Protein AF-A0A2D7RK34-F1 (afdb_monomer)

Sequence (69 aa):
MPIIPLDKLLIETDSPYLLPKNLKVKGRRNEPSFLNEILKKVVDVRKETESEIKEALLKNSLYFFNLLK

Foldseek 3Di:
DQPQPLLQDEFFFPWQDDAPPPDDDDDRGTDRVCSVVVLVVVCVVYDDHSVSSVVSNVVSVCVVVVVDD

Solvent-accessible surface area (backbone atoms only — not comparable to full-atom values): 4328 Å² total; per-residue (Å²): 118,73,84,58,55,63,82,74,38,77,86,78,42,66,54,57,39,78,48,60,89,88,62,89,62,95,74,75,72,24,48,71,86,52,38,62,62,55,48,53,56,49,43,76,62,46,90,62,51,64,66,58,49,51,52,32,35,51,53,32,48,32,58,74,71,69,64,71,127

Nearest PDB structures (foldseek):
  1zzm-assembly1_A  TM=9.317E-01  e=1.016E-02  Escherichia coli
  7y59-assembly1_W  TM=4.042E-01  e=6.594E+00  Homo sapiens

Secondary structure (DSSP, 8-state):
-TTS-GGG------TTS---TT---SSS---GGGHHHHHHHHHHH-SS-HHHHHHHHHHHHHHHTT---

Structure (mmCIF, N/CA/C/O backbone):
data_AF-A0A2D7RK34-F1
#
_entry.id   AF-A0A2D7RK34-F1
#
loop_
_atom_site.group_PDB
_atom_site.id
_atom_site.type_symbol
_atom_site.label_atom_id
_atom_site.label_alt_id
_atom_site.label_comp_id
_atom_site.label_asym_id
_atom_site.label_entity_id
_atom_site.label_seq_id
_atom_site.pdbx_PDB_ins_code
_atom_site.Cartn_x
_atom_site.Cartn_y
_atom_site.Cartn_z
_atom_site.occupancy
_atom_site.B_iso_or_equiv
_atom_site.auth_seq_id
_atom_site.auth_comp_id
_atom_site.auth_asym_id
_atom_site.auth_atom_id
_atom_site.pdbx_PDB_model_num
ATOM 1 N N . MET A 1 1 ? -7.946 11.136 -6.482 1.00 60.31 1 MET A N 1
ATOM 2 C CA . MET A 1 1 ? -7.819 10.160 -5.378 1.00 60.31 1 MET A CA 1
ATOM 3 C C . MET A 1 1 ? -8.514 10.518 -4.062 1.00 60.31 1 MET A C 1
ATOM 5 O O . MET A 1 1 ? -8.845 9.559 -3.378 1.00 60.31 1 MET A O 1
ATOM 9 N N . PRO A 1 2 ? -8.807 11.782 -3.681 1.00 70.56 2 PRO A N 1
ATOM 10 C CA . PRO A 1 2 ? -9.439 12.024 -2.376 1.00 70.56 2 PRO A CA 1
ATOM 11 C C . PRO A 1 2 ? -10.909 11.571 -2.307 1.00 70.56 2 PRO A C 1
ATOM 13 O O . PRO A 1 2 ? -11.488 11.557 -1.232 1.00 70.56 2 PRO A O 1
ATOM 16 N N . ILE A 1 3 ? -11.512 11.186 -3.441 1.00 88.06 3 ILE A N 1
ATOM 17 C CA . ILE A 1 3 ? -12.904 10.720 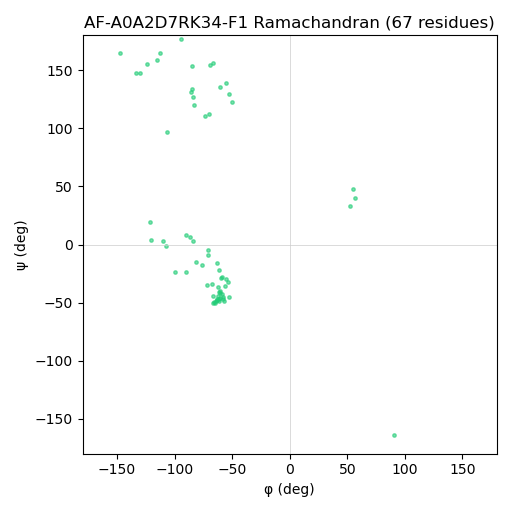-3.509 1.00 88.06 3 ILE A CA 1
ATOM 18 C C . ILE A 1 3 ? -13.106 9.287 -2.998 1.00 88.06 3 ILE A C 1
ATOM 20 O O . ILE A 1 3 ? -14.241 8.916 -2.725 1.00 88.06 3 ILE A O 1
ATOM 24 N N . ILE A 1 4 ? -12.042 8.477 -2.887 1.00 94.81 4 ILE A N 1
ATOM 25 C CA . ILE A 1 4 ? -12.146 7.123 -2.322 1.00 94.81 4 ILE A CA 1
ATOM 26 C C . ILE A 1 4 ? -12.075 7.254 -0.793 1.00 94.81 4 ILE A C 1
ATOM 28 O O . ILE A 1 4 ? -11.055 7.756 -0.293 1.00 94.81 4 ILE A O 1
ATOM 32 N N . PRO A 1 5 ? -13.115 6.823 -0.050 1.00 95.69 5 PRO A N 1
ATOM 33 C CA . PRO A 1 5 ? -13.092 6.808 1.410 1.00 95.69 5 PRO A CA 1
ATOM 34 C C . PRO A 1 5 ? -11.888 6.023 1.935 1.00 95.69 5 PRO A C 1
ATOM 36 O O . PRO A 1 5 ? -11.530 4.988 1.369 1.00 95.69 5 PRO A O 1
ATOM 39 N N . LEU A 1 6 ? -11.234 6.522 2.988 1.00 96.25 6 LEU A N 1
ATOM 40 C CA . LEU A 1 6 ? -9.999 5.911 3.489 1.00 96.25 6 LEU A CA 1
ATOM 41 C C . LEU A 1 6 ? -10.226 4.471 3.976 1.00 96.25 6 LEU A C 1
ATOM 43 O O . LEU A 1 6 ? -9.395 3.606 3.731 1.00 96.25 6 LEU A O 1
ATOM 47 N N . ASP A 1 7 ? -11.378 4.198 4.581 1.00 96.44 7 ASP A N 1
ATOM 48 C CA . ASP A 1 7 ? -11.838 2.883 5.052 1.00 96.44 7 ASP A CA 1
ATOM 49 C C . ASP A 1 7 ? -12.213 1.904 3.922 1.00 96.44 7 ASP A C 1
ATOM 51 O O . ASP A 1 7 ? -12.526 0.744 4.172 1.00 96.44 7 ASP A O 1
ATOM 55 N N . LYS A 1 8 ? -12.179 2.359 2.665 1.00 96.62 8 LYS A N 1
ATOM 56 C CA . LYS A 1 8 ? -12.419 1.536 1.469 1.00 96.62 8 LYS A CA 1
ATOM 57 C C . LYS A 1 8 ? -11.233 1.513 0.511 1.00 96.62 8 LYS A C 1
ATOM 59 O O . LYS A 1 8 ? -11.338 0.955 -0.580 1.00 96.62 8 LYS A O 1
ATOM 64 N N . LEU A 1 9 ? -10.120 2.142 0.882 1.00 97.44 9 LEU A N 1
ATOM 65 C CA . LEU A 1 9 ? -8.926 2.194 0.053 1.00 97.44 9 LEU A CA 1
ATOM 66 C C . LEU A 1 9 ? -8.075 0.939 0.269 1.00 97.44 9 LEU A C 1
ATOM 68 O O . LEU A 1 9 ? -7.786 0.564 1.405 1.00 97.44 9 LEU A O 1
ATOM 72 N N . LEU A 1 10 ? -7.632 0.346 -0.835 1.00 98.00 10 LEU A N 1
ATOM 73 C CA . LEU A 1 10 ? -6.575 -0.659 -0.897 1.00 98.00 10 LEU A CA 1
ATOM 74 C C . LEU A 1 10 ? -5.499 -0.161 -1.869 1.00 98.00 10 LEU A C 1
ATOM 76 O O . LEU A 1 10 ? -5.786 0.657 -2.748 1.00 98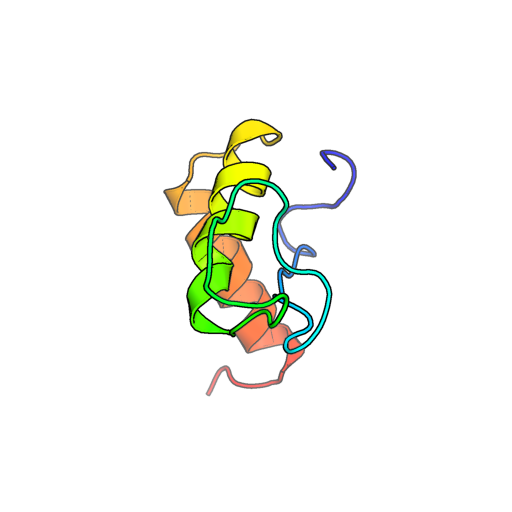.00 10 LEU A O 1
ATOM 80 N N . ILE A 1 11 ? -4.268 -0.641 -1.707 1.00 97.81 11 ILE A N 1
ATOM 81 C CA . ILE A 1 11 ? -3.179 -0.395 -2.657 1.00 97.81 11 ILE A CA 1
ATOM 82 C C . ILE A 1 11 ? -2.502 -1.710 -3.023 1.00 97.81 11 ILE A C 1
ATOM 84 O O . ILE A 1 11 ? -2.384 -2.610 -2.196 1.00 97.81 11 ILE A O 1
ATOM 88 N N . GLU A 1 12 ? -2.019 -1.790 -4.254 1.00 97.81 12 GLU A N 1
ATOM 89 C CA . GLU A 1 12 ? -1.280 -2.934 -4.776 1.00 97.81 12 GLU A CA 1
ATOM 90 C C . GLU A 1 12 ? -0.240 -2.471 -5.800 1.00 97.81 12 GLU A C 1
ATOM 92 O O . GLU A 1 12 ? -0.276 -1.329 -6.269 1.00 97.81 12 GLU A O 1
ATOM 97 N N . THR A 1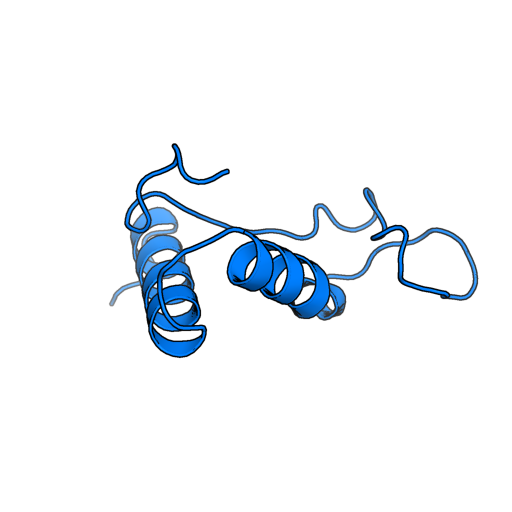 13 ? 0.713 -3.344 -6.128 1.00 96.94 13 THR A N 1
ATOM 98 C CA . THR A 1 13 ? 1.720 -3.060 -7.157 1.00 96.94 13 THR A CA 1
ATOM 99 C C . THR A 1 13 ? 1.285 -3.496 -8.552 1.00 96.94 13 THR A C 1
ATOM 101 O O . THR A 1 13 ? 1.827 -2.973 -9.520 1.00 96.94 13 THR A O 1
ATOM 104 N N . ASP A 1 14 ? 0.363 -4.458 -8.668 1.00 96.56 14 ASP A N 1
ATOM 105 C CA . ASP A 1 14 ? 0.082 -5.189 -9.915 1.00 96.56 14 ASP A CA 1
ATOM 106 C C . ASP A 1 14 ? 1.354 -5.801 -10.546 1.00 96.56 14 ASP A C 1
ATOM 108 O O . ASP A 1 14 ? 1.540 -5.865 -11.761 1.00 96.56 14 ASP A O 1
ATOM 112 N N . SER A 1 15 ? 2.307 -6.224 -9.707 1.00 95.62 15 SER A N 1
ATOM 113 C CA . SER A 1 15 ? 3.535 -6.866 -10.179 1.00 95.62 15 SER A CA 1
ATOM 114 C C . SER A 1 15 ? 3.216 -8.154 -10.950 1.00 95.62 15 SER A C 1
ATOM 116 O O . SER A 1 15 ? 2.440 -8.974 -10.462 1.00 95.62 15 SER A O 1
ATOM 118 N N . PRO A 1 16 ? 3.857 -8.398 -12.111 1.00 95.81 16 PRO A N 1
ATOM 119 C CA . PRO A 1 16 ? 5.078 -7.751 -12.613 1.00 95.81 16 PRO A CA 1
ATOM 120 C C . PRO A 1 16 ? 4.877 -6.491 -13.478 1.00 95.81 16 PRO A C 1
ATOM 122 O O . PRO A 1 16 ? 5.850 -5.994 -14.0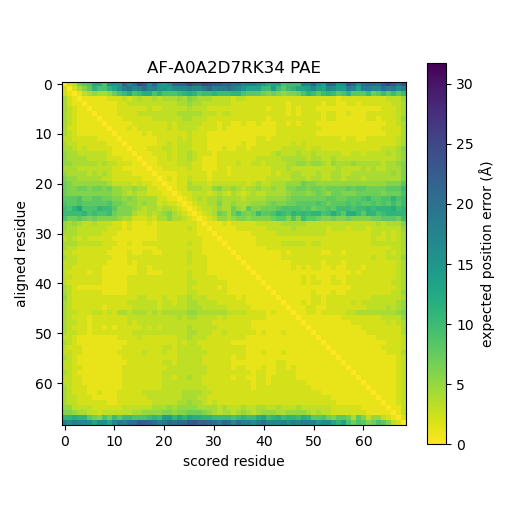59 1.00 95.81 16 PRO A O 1
ATOM 125 N N . TYR A 1 17 ? 3.654 -5.978 -13.586 1.00 95.06 17 TYR A N 1
ATOM 126 C CA . TYR A 1 17 ? 3.269 -4.851 -14.435 1.00 95.06 17 TYR A CA 1
ATOM 127 C C . TYR A 1 17 ? 3.300 -3.511 -13.685 1.00 95.06 17 TYR A C 1
ATOM 129 O O . TYR A 1 17 ? 3.602 -3.445 -12.502 1.00 95.06 17 TYR A O 1
ATOM 137 N N . LEU A 1 18 ? 3.026 -2.413 -14.396 1.00 94.75 18 LEU A N 1
ATOM 138 C CA . LEU A 1 18 ? 2.828 -1.074 -13.815 1.00 94.75 18 LEU A CA 1
ATOM 139 C C . LEU A 1 18 ? 3.988 -0.534 -12.955 1.00 94.75 18 LEU A C 1
ATOM 141 O O . LEU A 1 18 ? 3.761 0.139 -11.952 1.00 94.75 18 LEU A O 1
ATOM 145 N N . LEU A 1 19 ? 5.238 -0.759 -13.381 1.00 95.81 19 LEU A N 1
ATOM 146 C CA . LEU A 1 19 ? 6.416 -0.186 -12.719 1.00 95.81 19 LEU A CA 1
ATOM 147 C C . LEU A 1 19 ? 6.247 1.339 -12.513 1.00 95.81 19 LEU A C 1
ATOM 149 O O . LEU A 1 19 ? 6.082 2.064 -13.506 1.00 95.81 19 LEU A O 1
ATOM 153 N N . PRO A 1 20 ? 6.328 1.842 -11.262 1.00 93.25 20 PRO A N 1
ATOM 154 C CA . PRO A 1 20 ? 6.272 3.269 -10.977 1.00 93.25 20 PRO A CA 1
ATOM 155 C C . PRO A 1 20 ? 7.294 4.061 -11.800 1.00 93.25 20 PRO A C 1
ATOM 157 O O . PRO A 1 20 ? 8.480 3.738 -11.831 1.00 93.25 20 PRO A O 1
ATOM 160 N N . LYS A 1 21 ? 6.843 5.129 -12.471 1.00 90.75 21 LYS A N 1
ATOM 161 C CA . LYS A 1 21 ? 7.675 5.921 -13.403 1.00 90.75 21 LYS A CA 1
ATOM 162 C C . LYS A 1 21 ? 8.890 6.584 -12.742 1.00 90.75 21 LYS A C 1
ATOM 164 O O . LYS A 1 21 ? 9.834 6.949 -13.436 1.00 90.75 21 LYS A O 1
ATOM 169 N N . ASN A 1 22 ? 8.846 6.782 -11.427 1.00 88.25 22 ASN A N 1
ATOM 170 C CA . ASN A 1 22 ? 9.921 7.367 -10.631 1.00 88.25 22 ASN A CA 1
ATOM 171 C C . ASN A 1 22 ? 11.021 6.355 -10.261 1.00 88.25 22 ASN A C 1
ATOM 173 O O . ASN A 1 22 ? 12.108 6.774 -9.866 1.00 88.25 22 ASN A O 1
ATOM 177 N N . LEU A 1 23 ? 10.778 5.048 -10.408 1.00 90.62 23 LEU A N 1
ATOM 178 C CA . LEU A 1 23 ? 11.769 4.014 -10.129 1.00 90.62 23 LEU A CA 1
ATOM 179 C C . LEU A 1 23 ? 12.663 3.750 -11.340 1.00 90.62 23 LEU A C 1
ATOM 181 O O . LEU A 1 23 ? 12.201 3.510 -12.455 1.00 90.62 23 LEU A O 1
ATOM 185 N N . LYS A 1 24 ? 13.973 3.730 -11.094 1.00 88.50 24 LYS A N 1
ATOM 186 C CA . LYS A 1 24 ? 14.981 3.304 -12.066 1.00 88.50 24 LYS A CA 1
ATOM 187 C C . LYS A 1 24 ? 15.507 1.938 -11.652 1.00 88.50 24 LYS A C 1
ATOM 189 O O . LYS A 1 24 ? 16.388 1.840 -10.805 1.00 88.50 24 LYS A O 1
ATOM 194 N N . VAL A 1 25 ? 14.953 0.892 -12.249 1.00 88.81 25 VAL A N 1
ATOM 195 C CA . VAL A 1 25 ? 15.397 -0.494 -12.056 1.00 88.81 25 VAL A CA 1
ATOM 196 C C . VAL A 1 25 ? 15.938 -1.053 -13.367 1.00 88.81 25 VAL A C 1
ATOM 198 O O . VAL A 1 25 ? 15.639 -0.541 -14.447 1.00 88.81 25 VAL A O 1
ATOM 201 N N . LYS A 1 26 ? 16.768 -2.097 -13.293 1.00 88.31 26 LYS A N 1
ATOM 202 C CA . LYS A 1 26 ? 17.254 -2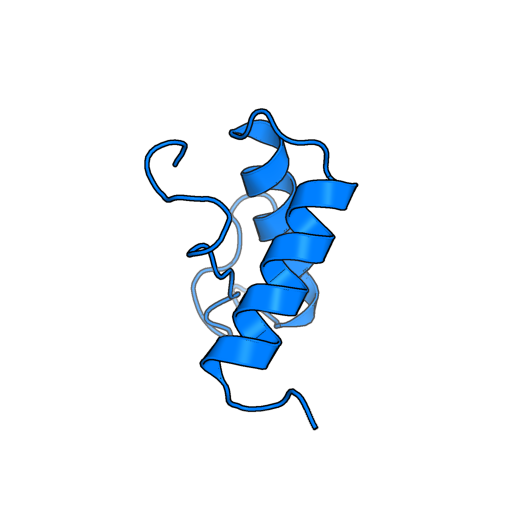.781 -14.495 1.00 88.31 26 LYS A CA 1
ATOM 203 C C . LYS A 1 26 ? 16.085 -3.538 -15.136 1.00 88.31 26 LYS A C 1
ATOM 205 O O . LYS A 1 26 ? 15.590 -4.506 -14.571 1.00 88.31 26 LYS A O 1
ATOM 210 N N . GLY A 1 27 ? 15.662 -3.102 -16.320 1.00 87.69 27 GLY A N 1
ATOM 211 C CA . GLY A 1 27 ? 14.480 -3.633 -17.005 1.00 87.69 27 GLY A CA 1
ATOM 212 C C . GLY A 1 27 ? 13.199 -2.871 -16.653 1.00 87.69 27 GLY A C 1
ATOM 213 O O . GLY A 1 27 ? 13.247 -1.750 -16.156 1.00 87.69 27 GLY A O 1
ATOM 214 N N . ARG A 1 28 ? 12.037 -3.460 -16.959 1.00 89.19 28 ARG A N 1
ATOM 215 C CA . ARG A 1 28 ? 10.712 -2.837 -16.739 1.00 89.19 28 ARG A CA 1
ATOM 216 C C . ARG A 1 28 ? 9.787 -3.651 -15.830 1.00 89.19 28 ARG A C 1
ATOM 218 O O . ARG A 1 28 ? 8.576 -3.468 -15.874 1.00 89.19 28 ARG A O 1
ATOM 225 N N . ARG A 1 29 ? 10.353 -4.561 -15.039 1.00 95.06 29 ARG A N 1
ATOM 226 C CA . ARG A 1 29 ? 9.595 -5.432 -14.140 1.00 95.06 29 ARG A CA 1
ATOM 227 C C . ARG A 1 29 ? 9.304 -4.706 -12.830 1.00 95.06 29 ARG A C 1
ATOM 229 O O . ARG A 1 29 ? 10.223 -4.187 -12.202 1.00 95.06 29 ARG A O 1
ATOM 236 N N . ASN A 1 30 ? 8.035 -4.673 -12.443 1.00 96.81 30 ASN A N 1
ATOM 237 C CA . ASN A 1 30 ? 7.619 -4.221 -11.122 1.00 96.81 30 ASN A CA 1
ATOM 238 C C . ASN A 1 30 ? 7.708 -5.374 -10.116 1.00 96.81 30 ASN A C 1
ATOM 240 O O . ASN A 1 30 ? 7.531 -6.531 -10.488 1.00 96.81 30 ASN A O 1
ATOM 244 N N . GLU A 1 31 ? 7.900 -5.063 -8.839 1.00 96.81 31 GLU A N 1
ATOM 245 C CA . GLU A 1 31 ? 8.055 -6.045 -7.762 1.00 96.81 31 GLU A CA 1
ATOM 246 C C . GLU A 1 31 ? 7.178 -5.665 -6.558 1.00 96.81 31 GLU A C 1
ATOM 248 O O . GLU A 1 31 ? 7.004 -4.471 -6.302 1.00 96.81 31 GLU A O 1
ATOM 253 N N . PRO A 1 32 ? 6.648 -6.636 -5.784 1.00 97.50 32 PRO A N 1
ATOM 254 C CA . PRO A 1 32 ? 5.804 -6.346 -4.619 1.00 97.50 32 PRO A CA 1
ATOM 255 C C . PRO A 1 32 ? 6.473 -5.423 -3.589 1.00 97.50 32 PRO A C 1
ATOM 257 O O . PRO A 1 32 ? 5.809 -4.627 -2.929 1.00 97.50 32 PRO A O 1
ATOM 260 N N . SER A 1 33 ? 7.805 -5.470 -3.482 1.00 96.25 33 SER A N 1
ATOM 261 C CA . SER A 1 33 ? 8.593 -4.597 -2.602 1.00 96.25 33 SER A CA 1
ATOM 262 C C . SER A 1 33 ? 8.501 -3.107 -2.960 1.00 96.25 33 SER A C 1
ATOM 264 O O . SER A 1 33 ? 8.818 -2.258 -2.126 1.00 96.25 33 SER A O 1
ATOM 266 N N . PHE A 1 34 ? 8.029 -2.763 -4.163 1.00 96.75 34 PHE A N 1
ATOM 267 C CA . PHE A 1 34 ? 7.828 -1.381 -4.598 1.00 96.75 34 PHE A CA 1
ATOM 268 C C . PHE A 1 34 ? 6.492 -0.783 -4.143 1.00 96.75 34 PHE A C 1
ATOM 270 O O . PHE A 1 34 ? 6.230 0.382 -4.438 1.00 96.75 34 PHE A O 1
ATOM 277 N N . LEU A 1 35 ? 5.680 -1.507 -3.359 1.00 97.38 35 LEU A N 1
ATOM 278 C CA . LEU A 1 35 ? 4.412 -1.007 -2.806 1.00 97.38 35 LEU A CA 1
ATOM 279 C C . LEU A 1 35 ? 4.566 0.320 -2.040 1.00 97.38 35 LEU A C 1
ATOM 281 O O . LEU A 1 35 ? 3.686 1.180 -2.091 1.00 97.38 35 LEU A O 1
ATOM 285 N N . ASN A 1 36 ? 5.721 0.531 -1.400 1.00 96.38 36 ASN A N 1
ATOM 286 C CA . ASN A 1 36 ? 6.041 1.778 -0.702 1.00 96.38 36 ASN A CA 1
ATOM 287 C C . ASN A 1 36 ? 6.035 3.012 -1.621 1.00 96.38 36 ASN A C 1
ATOM 289 O O . ASN A 1 36 ? 5.728 4.107 -1.157 1.00 96.38 36 ASN A O 1
ATOM 293 N N . GLU A 1 37 ? 6.333 2.870 -2.914 1.00 96.50 37 GLU A N 1
ATOM 294 C CA . GLU A 1 37 ? 6.265 3.994 -3.857 1.00 96.50 37 GLU A CA 1
ATOM 295 C C . GLU A 1 37 ? 4.819 4.401 -4.160 1.00 96.50 37 GLU A C 1
ATOM 297 O O . GLU A 1 37 ? 4.523 5.591 -4.287 1.00 96.50 37 GLU A O 1
ATOM 302 N N . ILE A 1 38 ? 3.897 3.433 -4.203 1.00 96.12 38 ILE A N 1
ATOM 303 C CA . ILE A 1 38 ? 2.461 3.710 -4.310 1.00 96.12 38 ILE A CA 1
ATOM 304 C C . ILE A 1 38 ? 1.975 4.405 -3.037 1.00 96.12 38 ILE A C 1
ATOM 306 O O . ILE A 1 38 ? 1.285 5.421 -3.124 1.00 96.12 38 ILE A O 1
ATOM 310 N N . LEU A 1 39 ? 2.388 3.917 -1.862 1.00 97.31 39 LEU A N 1
ATOM 311 C CA . LEU A 1 39 ? 2.049 4.534 -0.579 1.00 97.31 39 LEU A CA 1
ATOM 312 C C . LEU A 1 39 ? 2.497 5.999 -0.504 1.00 97.31 39 LEU A C 1
ATOM 314 O O . LEU A 1 39 ? 1.6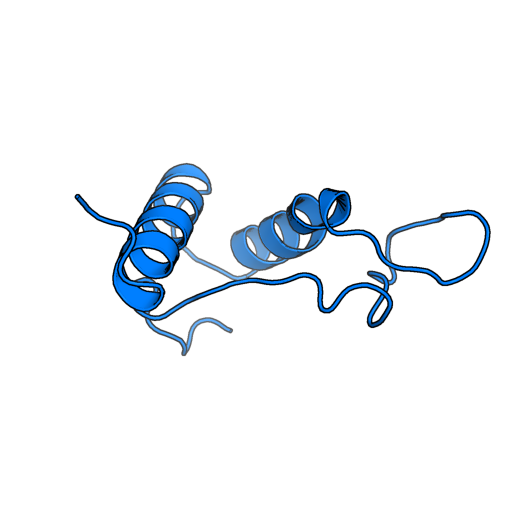79 6.848 -0.162 1.00 97.31 39 LEU A O 1
ATOM 318 N N . LYS A 1 40 ? 3.750 6.315 -0.866 1.00 96.50 40 LYS A N 1
ATOM 319 C CA . LYS A 1 40 ? 4.241 7.707 -0.905 1.00 96.50 40 LYS A CA 1
ATOM 320 C C . LYS A 1 40 ? 3.314 8.590 -1.733 1.00 96.50 40 LYS A C 1
ATOM 322 O O . LYS A 1 40 ? 2.904 9.656 -1.286 1.00 96.50 40 LYS A O 1
ATOM 327 N N . LYS A 1 41 ? 2.898 8.103 -2.908 1.00 95.12 41 LYS A N 1
ATOM 328 C CA . LYS A 1 41 ? 1.995 8.868 -3.766 1.00 95.12 41 LYS A CA 1
ATOM 329 C C . LYS A 1 41 ? 0.601 9.041 -3.165 1.00 95.12 41 LYS A C 1
ATOM 331 O O . LYS A 1 41 ? -0.015 10.078 -3.397 1.00 95.12 41 LYS A O 1
ATOM 336 N N . VAL A 1 42 ? 0.101 8.050 -2.424 1.00 96.25 42 VAL A N 1
ATOM 337 C CA . VAL A 1 42 ? -1.167 8.151 -1.686 1.00 96.25 42 VAL A CA 1
ATOM 338 C C . VAL A 1 42 ? -1.067 9.243 -0.624 1.00 96.25 42 VAL A C 1
ATOM 340 O O . VAL A 1 42 ? -1.947 10.095 -0.573 1.00 96.25 42 VAL A O 1
ATOM 343 N N . VAL A 1 43 ? 0.007 9.252 0.170 1.00 96.69 43 VAL A N 1
ATOM 344 C CA . VAL A 1 43 ? 0.249 10.261 1.214 1.00 96.69 43 VAL A CA 1
ATOM 345 C C . VAL A 1 43 ? 0.279 11.669 0.617 1.00 96.69 43 VAL A C 1
ATOM 347 O O . VAL A 1 43 ? -0.413 12.548 1.117 1.00 96.69 43 VAL A O 1
ATOM 350 N N . ASP A 1 44 ? 0.967 11.865 -0.512 1.00 95.62 44 ASP A N 1
ATOM 351 C CA . ASP A 1 44 ? 1.065 13.174 -1.181 1.00 95.62 44 ASP A CA 1
ATOM 352 C C . ASP A 1 44 ? -0.289 13.774 -1.604 1.00 95.62 44 ASP A C 1
ATOM 354 O O . ASP A 1 44 ? -0.410 14.988 -1.772 1.00 95.62 44 ASP A O 1
ATOM 358 N N . VAL A 1 45 ? -1.295 12.936 -1.881 1.00 95.12 45 VAL A N 1
ATOM 359 C CA . VAL A 1 45 ? -2.590 13.370 -2.449 1.00 95.12 45 VAL A CA 1
ATOM 360 C C . VAL A 1 45 ? -3.752 13.263 -1.462 1.00 95.12 45 VAL A C 1
ATOM 362 O O . VAL A 1 45 ? -4.904 13.514 -1.839 1.00 95.12 45 VAL A O 1
ATOM 365 N N . ARG A 1 46 ? -3.468 12.857 -0.225 1.00 95.31 46 ARG A N 1
ATOM 366 C CA . ARG A 1 46 ? -4.433 12.683 0.861 1.00 95.31 46 ARG A CA 1
ATOM 367 C C . ARG A 1 46 ? -4.192 13.711 1.966 1.00 95.31 46 ARG A C 1
ATOM 369 O O . ARG A 1 46 ? -3.191 14.417 1.962 1.00 95.31 46 ARG A O 1
ATOM 376 N N . LYS A 1 47 ? -5.175 13.867 2.856 1.00 94.75 47 LYS A N 1
ATOM 377 C CA . LYS A 1 47 ? -5.116 14.846 3.960 1.00 94.75 47 LYS A CA 1
ATOM 378 C C . LYS A 1 47 ? -4.728 14.198 5.283 1.00 94.75 47 LYS A C 1
ATOM 380 O O . LYS A 1 47 ? -4.273 14.889 6.186 1.00 94.75 47 LYS A O 1
ATOM 385 N N . GLU A 1 48 ? -4.971 12.901 5.391 1.00 96.56 48 GLU A N 1
ATOM 386 C CA . GLU A 1 48 ? -4.628 12.086 6.543 1.00 96.56 48 GLU A CA 1
ATOM 387 C C . GLU A 1 48 ? -3.110 11.918 6.644 1.00 96.56 48 GLU A C 1
ATOM 389 O O . GLU A 1 48 ? -2.380 11.995 5.652 1.00 96.56 48 GLU A O 1
ATOM 394 N N . THR A 1 49 ? -2.628 11.685 7.856 1.00 97.56 49 THR A N 1
ATOM 395 C CA . THR A 1 49 ? -1.215 11.420 8.112 1.00 97.56 49 THR A CA 1
ATOM 396 C C . THR A 1 49 ? -0.788 10.0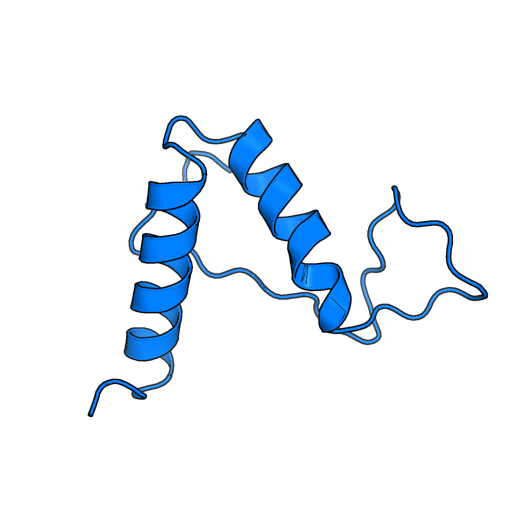85 7.503 1.00 97.56 49 THR A C 1
ATOM 398 O O . THR A 1 49 ? -1.587 9.163 7.329 1.00 97.56 49 THR A O 1
ATOM 401 N N . GLU A 1 50 ? 0.509 9.928 7.224 1.00 97.75 50 GLU A N 1
ATOM 402 C CA . GLU A 1 50 ? 1.049 8.656 6.728 1.00 97.75 50 GLU A CA 1
ATOM 403 C C . GLU A 1 50 ? 0.727 7.481 7.669 1.00 97.75 50 GLU A C 1
ATOM 405 O O . GLU A 1 50 ? 0.458 6.377 7.197 1.00 97.75 50 GLU A O 1
ATOM 410 N N . SER A 1 51 ? 0.715 7.716 8.987 1.00 98.31 51 SER A N 1
ATOM 411 C CA . SER A 1 51 ? 0.368 6.692 9.978 1.00 98.31 51 SER A CA 1
ATOM 412 C C . SER A 1 51 ? -1.090 6.253 9.855 1.00 98.31 51 SER A C 1
ATOM 414 O O . SER A 1 51 ? -1.350 5.056 9.756 1.00 98.31 51 SER A O 1
ATOM 416 N N . GLU A 1 52 ? -2.028 7.204 9.794 1.00 98.12 52 GLU A N 1
ATOM 417 C C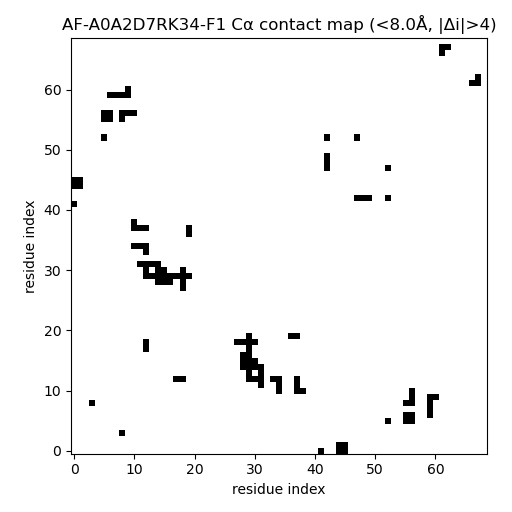A . GLU A 1 52 ? -3.460 6.915 9.612 1.00 98.12 52 GLU A CA 1
ATOM 418 C C . GLU A 1 52 ? -3.715 6.174 8.294 1.00 98.12 52 GLU A C 1
ATOM 420 O O . GLU A 1 52 ? -4.491 5.219 8.250 1.00 98.12 52 GLU A O 1
ATOM 425 N N . ILE A 1 53 ? -3.020 6.565 7.221 1.00 98.19 53 ILE A N 1
ATOM 426 C CA . ILE A 1 53 ? -3.126 5.907 5.916 1.00 98.19 53 ILE A CA 1
ATOM 427 C C . ILE A 1 53 ? -2.623 4.463 5.996 1.00 98.19 53 ILE A C 1
ATOM 429 O O . ILE A 1 53 ? -3.313 3.556 5.533 1.00 98.19 53 ILE A O 1
ATOM 433 N N . LYS A 1 54 ? -1.447 4.222 6.588 1.00 98.31 54 LYS A N 1
ATOM 434 C CA . LYS A 1 54 ? -0.894 2.866 6.745 1.00 98.31 54 LYS A CA 1
ATOM 435 C C . LYS A 1 54 ? -1.810 1.969 7.571 1.00 98.31 54 LYS A C 1
ATOM 437 O O . LYS A 1 54 ? -2.060 0.833 7.173 1.00 98.31 54 LYS A O 1
ATOM 442 N N . GLU A 1 55 ? -2.302 2.476 8.699 1.00 98.38 55 GLU A N 1
ATOM 443 C CA . GLU A 1 55 ? -3.192 1.730 9.586 1.00 98.38 55 GLU A CA 1
ATOM 444 C C . GLU A 1 55 ? -4.494 1.356 8.872 1.00 98.38 55 GLU A C 1
ATOM 446 O O . GLU A 1 55 ? -4.890 0.188 8.881 1.00 98.38 55 GLU A O 1
ATOM 451 N N . ALA A 1 56 ? -5.116 2.317 8.183 1.00 98.12 56 ALA A N 1
ATOM 452 C CA . ALA A 1 56 ? -6.324 2.068 7.411 1.00 98.12 56 ALA A CA 1
ATOM 453 C C . ALA A 1 56 ? -6.087 1.045 6.295 1.00 98.12 56 ALA A C 1
ATOM 455 O O . ALA A 1 56 ? -6.831 0.077 6.196 1.00 98.12 56 ALA A O 1
ATOM 456 N N . LEU A 1 57 ? -5.027 1.195 5.494 1.00 98.12 57 LEU A N 1
ATOM 457 C CA . LEU A 1 57 ? -4.710 0.256 4.412 1.00 98.12 57 LEU A CA 1
ATOM 458 C C . LEU A 1 57 ? -4.511 -1.174 4.928 1.00 98.12 57 LEU A C 1
ATOM 460 O O . LEU A 1 57 ? -5.025 -2.120 4.326 1.00 98.12 57 LEU A O 1
ATOM 464 N N . LEU A 1 58 ? -3.800 -1.337 6.049 1.00 97.94 58 LEU A N 1
ATOM 465 C CA . LEU A 1 58 ? -3.594 -2.643 6.672 1.00 97.94 58 LEU A CA 1
ATOM 466 C C . LEU A 1 58 ? -4.919 -3.228 7.168 1.00 97.94 58 LEU A C 1
ATOM 468 O O . LEU A 1 58 ? -5.255 -4.361 6.827 1.00 97.94 58 LEU A O 1
ATOM 472 N N . LYS A 1 59 ? -5.694 -2.448 7.929 1.00 98.19 59 LYS A N 1
ATOM 473 C CA . LYS A 1 59 ? -6.996 -2.867 8.459 1.00 98.19 59 LYS A CA 1
ATOM 474 C C . LYS A 1 59 ? -7.959 -3.264 7.340 1.00 98.19 59 LYS A C 1
ATOM 476 O O . LYS A 1 59 ? -8.569 -4.329 7.414 1.00 98.19 59 LYS A O 1
ATOM 481 N N . ASN A 1 60 ? -8.060 -2.444 6.297 1.00 98.06 60 ASN A N 1
ATOM 482 C CA . ASN A 1 60 ? -8.922 -2.691 5.147 1.00 98.06 60 ASN A CA 1
ATOM 483 C C . ASN A 1 60 ? -8.507 -3.973 4.423 1.00 98.06 60 ASN A C 1
ATOM 485 O O . ASN A 1 60 ? -9.367 -4.783 4.094 1.00 98.06 60 ASN A O 1
ATOM 489 N N . SER A 1 61 ? -7.202 -4.181 4.213 1.00 98.19 61 SER A N 1
ATOM 490 C CA . SER A 1 61 ? -6.682 -5.383 3.550 1.00 98.19 61 SER A CA 1
ATOM 491 C C . SER A 1 61 ? -6.994 -6.642 4.358 1.00 98.19 61 SER A C 1
ATOM 493 O O . SER A 1 61 ? -7.509 -7.615 3.813 1.00 98.19 61 SER A O 1
ATOM 495 N N . LEU A 1 62 ? -6.738 -6.616 5.670 1.00 98.19 62 LEU A N 1
ATOM 496 C CA . LEU A 1 62 ? -7.029 -7.746 6.553 1.00 98.19 62 LEU A CA 1
ATOM 497 C C . LEU A 1 62 ? -8.526 -8.069 6.588 1.00 98.19 62 LEU A C 1
ATOM 499 O O . LEU A 1 62 ? -8.896 -9.239 6.553 1.00 98.19 62 LEU A O 1
ATOM 503 N N . TYR A 1 63 ? -9.384 -7.050 6.627 1.00 97.62 63 TYR A N 1
ATOM 504 C CA . TYR A 1 63 ? -10.831 -7.236 6.577 1.00 97.62 63 TYR A CA 1
ATOM 505 C C . TYR A 1 63 ? -11.290 -7.796 5.222 1.00 97.62 63 TYR A C 1
ATOM 507 O O . TYR A 1 63 ? -11.992 -8.803 5.181 1.00 97.62 63 TYR A O 1
ATOM 515 N N . PHE A 1 64 ? -10.858 -7.189 4.113 1.00 97.62 64 PHE A N 1
ATOM 516 C CA . PHE A 1 64 ? -11.270 -7.558 2.755 1.00 97.62 64 PHE A CA 1
ATOM 517 C C . PHE A 1 64 ? -10.893 -8.999 2.396 1.00 97.62 64 PHE A C 1
ATOM 519 O O . PHE A 1 64 ? -11.702 -9.726 1.825 1.00 97.62 64 PHE A O 1
ATOM 526 N N . PHE A 1 65 ? -9.686 -9.432 2.769 1.00 97.62 65 PHE A N 1
ATOM 527 C CA . PHE A 1 65 ? -9.211 -10.794 2.519 1.00 97.62 65 PHE A CA 1
ATOM 528 C C . PHE A 1 65 ? -9.603 -11.797 3.615 1.00 97.62 65 PHE A C 1
ATOM 530 O O . PHE A 1 65 ? -9.165 -12.945 3.563 1.00 97.62 65 PHE A O 1
ATOM 537 N N . ASN A 1 66 ? -10.425 -11.393 4.592 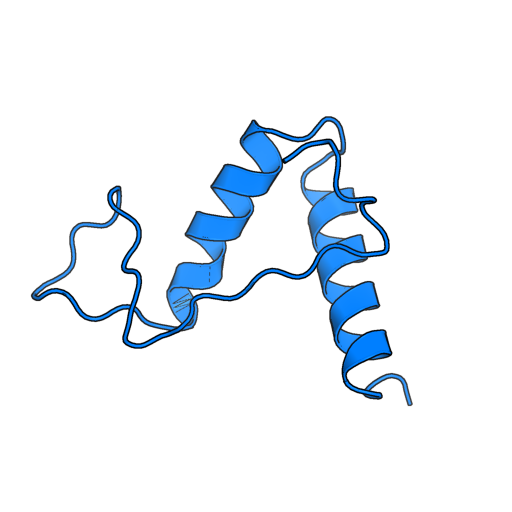1.00 96.94 66 ASN A N 1
ATOM 538 C CA . ASN A 1 66 ? -10.864 -12.233 5.709 1.00 96.94 66 ASN A CA 1
ATOM 539 C C . ASN A 1 66 ? -9.690 -12.854 6.501 1.00 96.94 66 ASN A C 1
ATOM 541 O O . ASN A 1 66 ? -9.644 -14.056 6.760 1.00 96.94 66 ASN A O 1
ATOM 545 N N . LEU A 1 67 ? -8.709 -12.017 6.850 1.00 96.44 67 LEU A N 1
ATOM 546 C CA . LEU A 1 67 ? -7.479 -12.384 7.564 1.00 96.44 67 LEU A CA 1
ATOM 547 C C . LEU A 1 67 ? -7.456 -11.911 9.026 1.00 96.44 67 LEU A C 1
ATOM 549 O O . LEU A 1 67 ? -6.483 -12.170 9.737 1.00 96.44 67 LEU A O 1
ATOM 553 N N . LEU A 1 68 ? -8.503 -11.220 9.483 1.00 83.88 68 LEU A N 1
ATOM 554 C CA . LEU A 1 68 ? -8.709 -10.942 10.903 1.00 83.88 68 LEU A CA 1
ATOM 555 C C . LEU A 1 68 ? -9.162 -12.245 11.574 1.00 83.88 68 LEU A C 1
ATOM 557 O O . LEU A 1 68 ? -10.242 -12.749 11.274 1.00 83.88 68 LEU A O 1
ATOM 561 N N . LYS A 1 69 ? -8.297 -12.813 12.417 1.00 61.44 69 LYS A N 1
ATOM 562 C CA . LYS A 1 69 ? -8.638 -13.944 13.287 1.00 61.44 69 LYS A CA 1
ATOM 563 C C . LYS A 1 69 ? -9.353 -13.466 14.540 1.00 61.44 69 LYS A C 1
ATOM 565 O O . LYS A 1 69 ? -8.964 -12.388 15.042 1.00 61.44 69 LYS A O 1
#

Radius of gyration: 13.15 Å; Cα contacts (8 Å, |Δi|>4): 61; chains: 1; bounding box: 30×29×30 Å

Mean predicted aligned error: 3.28 Å

pLDDT: mean 94.14, std 7.22, range [60.31, 98.38]